Protein AF-A0A932LBQ8-F1 (afdb_monomer)

Secondary structure (DSSP, 8-state):
-----HHHHHHHHHTTS-S----SSHHHHHHHHHHHHTTT-EEE--S-SS--EEESS---GGGTTSS----HHHHHHHHHHHHHHHHHHHHHTTS-----PPPTT-----------PPPPPP-------

Foldseek 3Di:
DDDDDLVVVLVCVLVVVDPDDDDPDDCSPVVSVCVPDQLLDKDWDPDDPATDIDFPDDPPPVCPPVPPDDCRSVVNRVVVSVVVVVVVVVVCVVDDDDPDDDDPDDDDDDDDDDDDDDDDDDDPDDDDD

Mean predicted aligned error: 13.9 Å

Structure (mmCIF, N/CA/C/O backbone):
data_AF-A0A932LBQ8-F1
#
_entry.id   AF-A0A932LBQ8-F1
#
loop_
_atom_site.group_PDB
_atom_site.id
_atom_site.type_symbol
_atom_site.label_atom_id
_atom_site.label_alt_id
_atom_site.label_comp_id
_atom_site.label_asym_id
_atom_site.label_entity_id
_atom_site.label_seq_id
_atom_site.pdbx_PDB_ins_code
_atom_site.Cartn_x
_atom_site.Cartn_y
_atom_site.Cartn_z
_atom_site.occupancy
_atom_site.B_iso_or_equiv
_atom_site.auth_seq_id
_atom_site.auth_comp_id
_atom_site.auth_asym_id
_atom_site.auth_atom_id
_atom_site.pdbx_PDB_model_num
ATOM 1 N N . VAL A 1 1 ? 11.867 -3.658 -15.735 1.00 66.44 1 VAL A N 1
ATOM 2 C CA . VAL A 1 1 ? 11.884 -3.239 -17.159 1.00 66.44 1 VAL A CA 1
ATOM 3 C C . VAL A 1 1 ? 11.522 -1.760 -17.220 1.00 66.44 1 VAL A C 1
ATOM 5 O O . VAL A 1 1 ? 10.526 -1.395 -16.613 1.00 66.44 1 VAL A O 1
ATOM 8 N N . GLY A 1 2 ? 12.336 -0.912 -17.856 1.00 83.56 2 GLY A N 1
ATOM 9 C CA . GLY A 1 2 ? 12.131 0.546 -17.937 1.00 83.56 2 GLY A CA 1
ATOM 10 C C . GLY A 1 2 ? 13.442 1.326 -18.127 1.00 83.56 2 GLY A C 1
ATOM 11 O O . GLY A 1 2 ? 14.498 0.690 -18.074 1.00 83.56 2 GLY A O 1
ATOM 12 N N . PRO A 1 3 ? 13.398 2.658 -18.361 1.00 87.88 3 PRO A N 1
ATOM 13 C CA . PRO A 1 3 ? 12.285 3.581 -18.081 1.00 87.88 3 PRO A CA 1
ATOM 14 C C . PRO A 1 3 ? 11.133 3.519 -19.097 1.00 87.88 3 PRO A C 1
ATOM 16 O O . PRO A 1 3 ? 11.353 3.376 -20.295 1.00 87.88 3 PRO A O 1
ATOM 19 N N . LEU A 1 4 ? 9.898 3.625 -18.601 1.00 93.38 4 LEU A N 1
ATOM 20 C CA . LEU A 1 4 ? 8.660 3.644 -19.389 1.00 93.38 4 LEU A CA 1
ATOM 21 C C . LEU A 1 4 ? 7.845 4.895 -19.026 1.00 93.38 4 LEU A C 1
ATOM 23 O O . LEU A 1 4 ? 7.904 5.330 -17.873 1.00 93.38 4 LEU A O 1
ATOM 27 N N . PRO A 1 5 ? 7.088 5.477 -19.970 1.00 92.00 5 PRO A N 1
ATOM 28 C CA . PRO A 1 5 ? 6.261 6.641 -19.685 1.00 92.00 5 PRO A CA 1
ATOM 29 C C . PRO A 1 5 ? 5.067 6.238 -18.801 1.00 92.00 5 PRO A C 1
ATOM 31 O O . PRO A 1 5 ? 4.391 5.237 -19.048 1.00 92.00 5 PRO A O 1
ATOM 34 N N . ALA A 1 6 ? 4.863 6.985 -17.711 1.00 88.50 6 ALA A N 1
ATOM 35 C CA . ALA A 1 6 ? 3.969 6.601 -16.615 1.00 88.50 6 ALA A CA 1
ATOM 36 C C . ALA A 1 6 ? 2.489 6.503 -17.031 1.00 88.50 6 ALA A C 1
ATOM 38 O O . ALA A 1 6 ? 1.767 5.639 -16.543 1.00 88.50 6 ALA A O 1
ATOM 39 N N . ASP A 1 7 ? 2.051 7.350 -17.960 1.00 87.62 7 ASP A N 1
ATOM 40 C CA . ASP A 1 7 ? 0.689 7.412 -18.501 1.00 87.62 7 ASP A CA 1
ATOM 41 C C . ASP A 1 7 ? 0.227 6.083 -19.127 1.00 87.62 7 ASP A C 1
ATOM 43 O O . ASP A 1 7 ? -0.870 5.597 -18.847 1.00 87.62 7 ASP A O 1
ATOM 47 N N . THR A 1 8 ? 1.088 5.451 -19.925 1.00 89.94 8 THR A N 1
ATOM 48 C CA . THR A 1 8 ? 0.798 4.154 -20.560 1.00 89.94 8 THR A CA 1
ATOM 49 C C . THR A 1 8 ? 1.117 2.980 -19.638 1.00 89.94 8 THR A C 1
ATOM 51 O O . THR A 1 8 ? 0.458 1.939 -19.706 1.00 89.94 8 THR A O 1
ATOM 54 N N . LEU A 1 9 ? 2.099 3.144 -18.746 1.00 93.00 9 LEU A N 1
ATOM 55 C CA . LEU A 1 9 ? 2.578 2.094 -17.851 1.00 93.00 9 LEU A CA 1
ATOM 56 C C . LEU A 1 9 ? 1.474 1.549 -16.941 1.00 93.00 9 LEU A C 1
ATOM 58 O O . LEU A 1 9 ? 1.333 0.333 -16.833 1.00 93.00 9 LEU A O 1
ATOM 62 N N . PHE A 1 10 ? 0.665 2.413 -16.322 1.00 91.00 10 PHE A N 1
ATOM 63 C CA . PHE A 1 10 ? -0.383 1.958 -15.398 1.00 91.00 10 PHE A CA 1
ATOM 64 C C . PHE A 1 10 ? -1.537 1.236 -16.102 1.00 91.00 10 PHE A C 1
ATOM 66 O O . PHE A 1 10 ? -2.091 0.293 -15.541 1.00 91.00 10 PHE A O 1
ATOM 73 N N . CYS A 1 11 ? -1.857 1.601 -17.347 1.00 90.50 11 CYS A N 1
ATOM 74 C CA . CYS A 1 11 ? -2.855 0.879 -18.143 1.00 90.50 11 CYS A CA 1
ATOM 75 C C . CYS A 1 11 ? -2.392 -0.552 -18.452 1.00 90.50 11 CYS A C 1
ATOM 77 O O . CYS A 1 11 ? -3.157 -1.503 -18.306 1.00 90.50 11 CYS A O 1
ATOM 79 N N . ARG A 1 12 ? -1.116 -0.703 -18.817 1.00 92.00 12 ARG A N 1
ATOM 80 C CA . ARG A 1 12 ? -0.477 -1.998 -19.087 1.00 92.00 12 ARG A CA 1
ATOM 81 C C . ARG A 1 12 ? -0.312 -2.839 -17.819 1.00 92.00 12 ARG A C 1
ATOM 83 O O . ARG A 1 12 ? -0.585 -4.034 -17.825 1.00 92.00 12 ARG A O 1
ATOM 90 N N . ALA A 1 13 ? 0.057 -2.208 -16.703 1.00 91.31 13 ALA A N 1
ATOM 91 C CA . ALA A 1 13 ? 0.120 -2.863 -15.398 1.00 91.31 13 ALA A CA 1
ATOM 92 C C . ALA A 1 13 ? -1.256 -3.384 -14.962 1.00 91.31 13 ALA A C 1
ATOM 94 O O . ALA A 1 13 ? -1.370 -4.526 -14.529 1.00 91.31 13 ALA A O 1
ATOM 95 N N . ARG A 1 14 ? -2.322 -2.600 -15.168 1.00 89.00 14 ARG A N 1
ATOM 96 C CA . ARG A 1 14 ? -3.702 -3.045 -14.927 1.00 89.00 14 ARG A CA 1
ATOM 97 C C . ARG A 1 14 ? -4.110 -4.223 -15.818 1.00 89.00 14 ARG A C 1
ATOM 99 O O . ARG A 1 14 ? -4.899 -5.055 -15.383 1.00 89.00 14 ARG A O 1
ATOM 106 N N . ALA A 1 15 ? -3.580 -4.303 -17.037 1.00 91.38 15 ALA A N 1
ATOM 107 C CA . ALA A 1 15 ? -3.794 -5.431 -17.945 1.00 91.38 15 ALA A CA 1
ATOM 108 C C . ALA A 1 15 ? -3.009 -6.702 -17.552 1.00 91.38 15 ALA A C 1
ATOM 110 O O . ALA A 1 15 ? -3.152 -7.726 -18.215 1.00 91.38 15 ALA A O 1
ATOM 111 N N . GLY A 1 16 ? -2.207 -6.659 -16.480 1.00 91.19 16 GLY A N 1
ATOM 112 C CA . GLY A 1 16 ? -1.448 -7.807 -15.982 1.00 91.19 16 GLY A CA 1
ATOM 113 C C . GLY A 1 16 ? -0.103 -8.021 -16.674 1.00 91.19 16 GLY A C 1
ATOM 114 O O . GLY A 1 16 ? 0.483 -9.088 -16.538 1.00 91.19 16 GLY A O 1
ATOM 115 N N . GLU A 1 17 ? 0.412 -7.029 -17.409 1.00 94.56 17 GLU A N 1
ATOM 116 C CA . GLU A 1 17 ? 1.720 -7.143 -18.075 1.00 94.56 17 GLU A CA 1
ATOM 117 C C . GLU A 1 17 ? 2.913 -7.111 -17.101 1.00 94.56 17 GLU A C 1
ATOM 119 O O . GLU A 1 17 ? 4.031 -7.450 -17.490 1.00 94.56 17 GLU A O 1
ATOM 124 N N . PHE A 1 18 ? 2.702 -6.674 -15.854 1.00 93.44 18 PHE A N 1
ATOM 125 C CA . PHE A 1 18 ? 3.753 -6.496 -14.854 1.00 93.44 18 PHE A CA 1
ATOM 126 C C . PHE A 1 18 ? 3.289 -6.957 -13.469 1.00 93.44 18 PHE A C 1
ATOM 128 O O . PHE A 1 18 ? 2.170 -6.650 -13.066 1.00 93.44 18 PHE A O 1
ATOM 135 N N . ASP A 1 19 ? 4.189 -7.579 -12.702 1.00 92.19 19 ASP A N 1
ATOM 136 C CA . ASP A 1 19 ? 3.943 -7.935 -11.294 1.00 92.19 19 ASP A CA 1
ATOM 137 C C . ASP A 1 19 ? 4.013 -6.721 -10.348 1.00 92.19 19 ASP A C 1
ATOM 139 O O . ASP A 1 19 ? 3.491 -6.746 -9.235 1.00 92.19 19 ASP A O 1
ATOM 143 N N . GLY A 1 20 ? 4.675 -5.639 -10.774 1.00 91.62 20 GLY A N 1
ATOM 144 C CA . GLY A 1 20 ? 4.833 -4.422 -9.986 1.00 91.62 20 GLY A CA 1
ATOM 145 C C . GLY A 1 20 ? 5.416 -3.260 -10.787 1.00 91.62 20 GLY A C 1
ATOM 146 O O . GLY A 1 20 ? 6.102 -3.449 -11.794 1.00 91.62 20 GLY A O 1
ATOM 147 N N . VAL A 1 21 ? 5.144 -2.040 -10.322 1.00 93.00 21 VAL A N 1
ATOM 148 C CA . VAL A 1 21 ? 5.600 -0.787 -10.940 1.00 93.00 21 VAL A CA 1
ATOM 149 C C . VAL A 1 21 ? 6.367 0.041 -9.915 1.00 93.00 21 VAL A C 1
ATOM 151 O O . VAL A 1 21 ? 5.906 0.230 -8.792 1.00 93.00 21 VAL A O 1
ATOM 154 N N . VAL A 1 22 ? 7.520 0.576 -10.320 1.00 93.94 22 VAL A N 1
ATOM 155 C CA . VAL A 1 22 ? 8.303 1.526 -9.521 1.00 93.94 22 VAL A CA 1
ATOM 156 C C . VAL A 1 22 ? 8.128 2.917 -10.119 1.00 93.94 22 VAL A C 1
ATOM 158 O O . VAL A 1 22 ? 8.578 3.178 -11.233 1.00 93.94 22 VAL A O 1
ATOM 161 N N . ALA A 1 23 ? 7.456 3.800 -9.383 1.00 93.75 23 ALA A N 1
ATOM 162 C CA . ALA A 1 23 ? 7.339 5.211 -9.732 1.00 93.75 23 ALA A CA 1
ATOM 163 C C . ALA A 1 23 ? 8.518 6.002 -9.147 1.00 93.75 23 ALA A C 1
ATOM 165 O O . ALA A 1 23 ? 8.959 5.726 -8.032 1.00 93.75 23 ALA A O 1
ATOM 166 N N . MET A 1 24 ? 9.006 7.006 -9.882 1.00 95.44 24 MET A N 1
ATOM 167 C CA . MET A 1 24 ? 10.111 7.854 -9.412 1.00 95.44 24 MET A CA 1
ATOM 168 C C . MET A 1 24 ? 9.656 8.864 -8.357 1.00 95.44 24 MET A C 1
ATOM 170 O O . MET A 1 24 ? 10.441 9.261 -7.500 1.00 95.44 24 MET A O 1
ATOM 174 N N . TYR A 1 25 ? 8.386 9.268 -8.414 1.00 94.88 25 TYR A N 1
ATOM 175 C CA . TYR A 1 25 ? 7.794 10.229 -7.493 1.00 94.88 25 TYR A CA 1
ATOM 176 C C . TYR A 1 25 ? 6.473 9.711 -6.928 1.00 94.88 25 TYR A C 1
ATOM 178 O O . TYR A 1 25 ? 5.754 8.952 -7.578 1.00 94.88 25 TYR A O 1
ATOM 186 N N . HIS A 1 26 ? 6.140 10.175 -5.724 1.00 93.12 26 HIS A N 1
ATOM 187 C CA . HIS A 1 26 ? 4.938 9.783 -4.990 1.00 93.12 26 HIS A CA 1
ATOM 188 C C . HIS A 1 26 ? 3.661 9.958 -5.824 1.00 93.12 26 HIS A C 1
ATOM 190 O O . HIS A 1 26 ? 2.914 9.000 -6.016 1.00 93.12 26 HIS A O 1
ATOM 196 N N . ASP A 1 27 ? 3.443 11.147 -6.386 1.00 91.25 27 ASP A N 1
ATOM 197 C CA . ASP A 1 27 ? 2.190 11.464 -7.080 1.00 91.25 27 ASP A CA 1
ATOM 198 C C . ASP A 1 27 ? 2.031 10.709 -8.403 1.00 91.25 27 ASP A C 1
ATOM 200 O O . 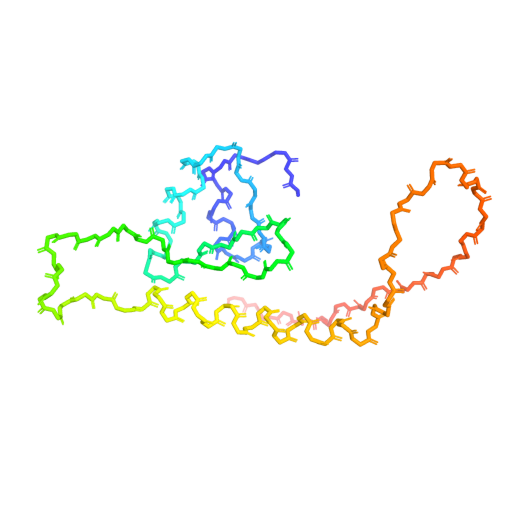ASP A 1 27 ? 0.907 10.411 -8.801 1.00 91.25 27 ASP A O 1
ATOM 204 N N . GLN A 1 28 ? 3.136 10.307 -9.042 1.00 92.56 28 GLN A N 1
ATOM 205 C CA . GLN A 1 28 ? 3.084 9.490 -10.257 1.00 92.56 28 GLN A CA 1
ATOM 206 C C . GLN A 1 28 ? 2.434 8.129 -9.991 1.00 92.56 28 GLN A C 1
ATOM 208 O O . GLN A 1 28 ? 1.640 7.664 -10.801 1.00 92.56 28 GLN A O 1
ATOM 213 N N . GLY A 1 29 ? 2.761 7.501 -8.857 1.00 91.00 29 GLY A N 1
ATOM 214 C CA . GLY A 1 29 ? 2.196 6.210 -8.465 1.00 91.00 29 GLY A CA 1
ATOM 215 C C . GLY A 1 29 ? 0.864 6.335 -7.733 1.00 91.00 29 GLY A C 1
ATOM 216 O O . GLY A 1 29 ? -0.094 5.634 -8.058 1.00 91.00 29 GLY A O 1
ATOM 217 N N . HIS A 1 30 ? 0.780 7.239 -6.754 1.00 89.81 30 HIS A N 1
ATOM 218 C CA . HIS A 1 30 ? -0.388 7.337 -5.879 1.00 89.81 30 HIS A CA 1
ATOM 219 C C . HIS A 1 30 ? -1.647 7.807 -6.606 1.00 89.81 30 HIS A C 1
ATOM 221 O O . HIS A 1 30 ? -2.727 7.313 -6.289 1.00 89.81 30 HIS A O 1
ATOM 227 N N . ILE A 1 31 ? -1.542 8.717 -7.581 1.00 91.25 31 ILE A N 1
ATOM 228 C CA . ILE A 1 31 ? -2.715 9.143 -8.359 1.00 91.25 31 ILE A CA 1
ATOM 229 C C . ILE A 1 31 ? -3.264 7.959 -9.160 1.00 91.25 31 ILE A C 1
ATOM 231 O O . ILE A 1 31 ? -4.456 7.666 -9.083 1.00 91.25 31 ILE A O 1
ATOM 235 N N . ALA A 1 32 ? -2.396 7.234 -9.868 1.00 88.94 32 ALA A N 1
ATOM 236 C CA . ALA A 1 32 ? -2.803 6.082 -10.663 1.00 88.94 32 ALA A CA 1
ATOM 237 C C . ALA A 1 32 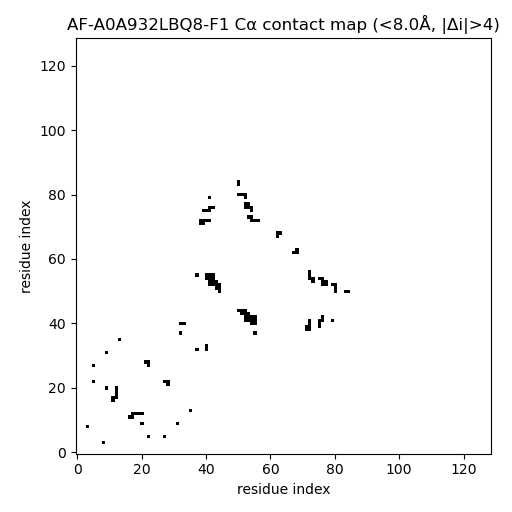? -3.428 4.974 -9.802 1.00 88.94 32 ALA A C 1
ATOM 239 O O . ALA A 1 32 ? -4.492 4.462 -10.141 1.00 88.94 32 ALA A O 1
ATOM 240 N N . LEU A 1 33 ? -2.817 4.645 -8.658 1.00 88.62 33 LEU A N 1
ATOM 241 C CA . LEU A 1 33 ? -3.338 3.638 -7.729 1.00 88.62 33 LEU A CA 1
ATOM 242 C C . LEU A 1 33 ? -4.744 3.996 -7.227 1.00 88.62 33 LEU A C 1
ATOM 244 O O . LEU A 1 33 ? -5.642 3.157 -7.246 1.00 88.62 33 LEU A O 1
ATOM 248 N N . LYS A 1 34 ? -4.947 5.260 -6.838 1.00 86.44 34 LYS A N 1
ATOM 249 C CA . LYS A 1 34 ? -6.239 5.757 -6.349 1.00 86.44 34 LYS A CA 1
ATOM 250 C C . LYS A 1 34 ? -7.335 5.721 -7.414 1.00 86.44 34 LYS A C 1
ATOM 252 O O . LYS A 1 34 ? -8.490 5.513 -7.068 1.00 86.44 34 LYS A O 1
ATOM 257 N N . LEU A 1 35 ? -6.989 5.911 -8.687 1.00 87.50 35 LEU A N 1
ATOM 258 C CA . LEU A 1 35 ? -7.945 5.812 -9.795 1.00 87.50 35 LEU A CA 1
ATOM 259 C C . LEU A 1 35 ? -8.292 4.363 -10.155 1.00 87.50 35 LEU A C 1
ATOM 261 O O . LEU A 1 35 ? -9.377 4.111 -10.674 1.00 87.50 35 LEU A O 1
ATOM 265 N N . MET A 1 36 ? -7.378 3.421 -9.915 1.00 83.25 36 MET A N 1
ATOM 266 C CA . MET A 1 36 ? -7.590 2.014 -10.252 1.00 83.25 36 MET A CA 1
ATOM 267 C C . MET A 1 36 ? -8.434 1.281 -9.212 1.00 83.25 36 MET A C 1
ATOM 269 O O . MET A 1 36 ? -9.368 0.584 -9.601 1.00 83.25 36 MET A O 1
ATOM 273 N N . ASP A 1 37 ? -8.114 1.415 -7.921 1.00 76.62 37 ASP A N 1
ATOM 274 C CA .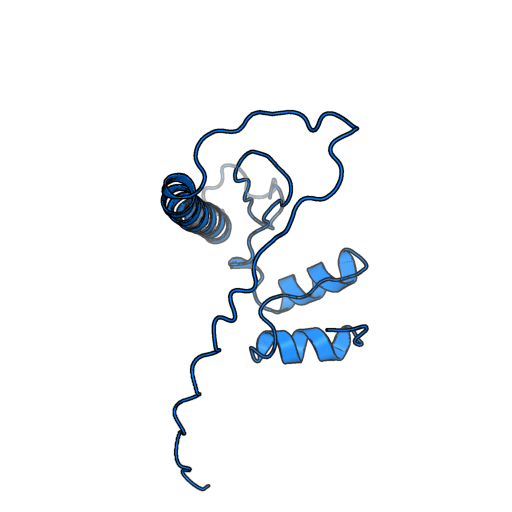 ASP A 1 37 ? -8.859 0.735 -6.855 1.00 76.62 37 ASP A CA 1
ATOM 275 C C . ASP A 1 37 ? -8.609 1.385 -5.482 1.00 76.62 37 ASP A C 1
ATOM 277 O O . ASP A 1 37 ? -7.786 0.936 -4.680 1.00 76.62 37 ASP A O 1
ATOM 281 N N . PHE A 1 38 ? -9.305 2.493 -5.216 1.00 70.56 38 PHE A N 1
ATOM 282 C CA . PHE A 1 38 ? -9.106 3.292 -4.003 1.00 70.56 38 PHE A CA 1
ATOM 283 C C . PHE A 1 38 ? -9.382 2.514 -2.708 1.00 70.56 38 PHE A C 1
ATOM 285 O O . PHE A 1 38 ? -8.638 2.643 -1.739 1.00 70.56 38 PHE A O 1
ATOM 292 N N . HIS A 1 39 ? -10.443 1.705 -2.686 1.00 75.69 39 HIS A N 1
ATOM 293 C CA . HIS A 1 39 ? -10.957 1.101 -1.452 1.00 75.69 39 HIS A CA 1
ATOM 294 C C . HIS A 1 39 ? -10.197 -0.162 -1.031 1.00 75.69 39 HIS A C 1
ATOM 296 O O . HIS A 1 39 ? -10.225 -0.535 0.142 1.00 75.69 39 HIS A O 1
ATOM 302 N N . ARG A 1 40 ? -9.494 -0.814 -1.968 1.00 84.19 40 ARG A N 1
ATOM 303 C CA . ARG A 1 40 ? -8.741 -2.054 -1.713 1.00 84.19 40 ARG A CA 1
ATOM 304 C C . ARG A 1 40 ? -7.227 -1.874 -1.698 1.00 84.19 40 ARG A C 1
ATOM 306 O O . ARG A 1 40 ? -6.509 -2.814 -1.367 1.00 84.19 40 ARG A O 1
ATOM 313 N N . ALA A 1 41 ? -6.723 -0.692 -2.043 1.00 90.31 41 ALA A N 1
ATOM 314 C CA . ALA A 1 41 ? -5.292 -0.425 -2.024 1.00 90.31 41 ALA A CA 1
ATOM 315 C C . ALA A 1 41 ? -4.722 -0.497 -0.593 1.00 90.31 41 ALA A C 1
ATOM 317 O O . ALA A 1 41 ? -5.223 0.156 0.326 1.00 90.31 41 ALA A O 1
ATOM 318 N N . VAL A 1 42 ? -3.628 -1.249 -0.428 1.00 94.06 42 VAL A N 1
ATOM 319 C CA . VAL A 1 42 ? -2.913 -1.444 0.843 1.00 94.06 42 VAL A CA 1
ATOM 320 C C . VAL A 1 42 ? -1.497 -0.894 0.731 1.00 94.06 42 VAL A C 1
ATOM 322 O O . VAL A 1 42 ? -0.764 -1.220 -0.202 1.00 94.06 42 VAL A O 1
ATOM 325 N N . ASN A 1 43 ? -1.077 -0.114 1.725 1.00 94.75 43 ASN A N 1
ATOM 326 C CA . ASN A 1 43 ? 0.305 0.335 1.840 1.00 94.75 43 ASN A CA 1
ATOM 327 C C . ASN A 1 43 ? 1.145 -0.734 2.537 1.00 94.75 43 ASN A C 1
ATOM 329 O O . ASN A 1 43 ? 0.836 -1.138 3.656 1.00 94.75 43 ASN A O 1
ATOM 333 N N . ILE A 1 44 ? 2.238 -1.151 1.901 1.00 96.25 44 ILE A N 1
ATOM 334 C CA . ILE A 1 44 ? 3.200 -2.117 2.443 1.00 96.25 44 ILE A CA 1
ATOM 335 C C . ILE A 1 44 ? 4.547 -1.414 2.577 1.00 96.25 44 ILE A C 1
ATOM 337 O O . ILE A 1 44 ? 5.012 -0.768 1.642 1.00 96.25 44 ILE A O 1
ATOM 341 N N . THR A 1 45 ? 5.186 -1.521 3.743 1.00 96.50 45 THR A N 1
ATOM 342 C CA . THR A 1 45 ? 6.530 -0.955 3.945 1.00 96.50 45 THR A CA 1
ATOM 343 C C . THR A 1 45 ? 7.591 -2.027 3.786 1.00 96.50 45 THR A C 1
ATOM 345 O O . THR A 1 45 ? 7.663 -2.963 4.579 1.00 96.50 45 THR A O 1
ATOM 348 N N . LEU A 1 46 ? 8.421 -1.873 2.758 1.00 94.12 46 LEU A N 1
ATOM 349 C CA . LEU A 1 46 ? 9.544 -2.760 2.475 1.00 94.12 46 LEU A CA 1
ATOM 350 C C . LEU A 1 46 ? 10.799 -2.297 3.231 1.00 94.12 46 LEU A C 1
ATOM 352 O O . LEU A 1 46 ? 10.979 -1.105 3.473 1.00 94.12 46 LEU A O 1
ATOM 356 N N . GLY A 1 47 ? 11.669 -3.242 3.598 1.00 93.50 47 GLY A N 1
ATOM 357 C CA . GLY A 1 47 ? 12.956 -2.966 4.255 1.00 93.50 47 GLY A CA 1
ATOM 358 C C . GLY A 1 47 ? 12.938 -2.957 5.789 1.00 93.50 47 GLY A C 1
ATOM 359 O O . GLY A 1 47 ? 13.990 -2.799 6.402 1.00 93.50 47 GLY A O 1
ATOM 360 N N . LEU A 1 48 ? 11.781 -3.160 6.427 1.00 95.31 48 LEU A N 1
ATOM 361 C CA . LEU A 1 48 ? 11.682 -3.308 7.883 1.00 95.31 48 LEU A CA 1
ATOM 362 C C . LEU A 1 48 ? 11.885 -4.772 8.325 1.00 95.31 48 LEU A C 1
ATOM 364 O O . LEU A 1 48 ? 11.530 -5.689 7.583 1.00 95.31 48 LEU A O 1
ATOM 368 N N . PRO A 1 49 ? 12.381 -5.026 9.557 1.00 93.31 49 PRO A N 1
ATOM 369 C CA . PRO A 1 49 ? 12.517 -6.388 10.093 1.00 93.31 49 PRO A CA 1
ATOM 370 C C . PRO A 1 49 ? 11.167 -7.034 10.459 1.00 93.31 49 PRO A C 1
ATOM 372 O O . PRO A 1 49 ? 11.085 -8.250 10.673 1.00 93.31 49 PRO A O 1
ATOM 375 N N . ILE A 1 50 ? 10.103 -6.231 10.509 1.00 94.88 50 ILE A N 1
ATOM 376 C CA . ILE A 1 50 ? 8.725 -6.633 10.800 1.00 94.88 50 ILE A CA 1
ATOM 377 C C . ILE A 1 50 ? 7.836 -6.441 9.568 1.00 94.88 50 ILE A C 1
ATOM 379 O O . ILE A 1 50 ? 8.104 -5.586 8.726 1.00 94.88 50 ILE A O 1
ATOM 383 N N . ILE A 1 51 ? 6.749 -7.209 9.486 1.00 96.69 51 ILE A N 1
ATOM 384 C CA . ILE A 1 51 ? 5.710 -6.996 8.473 1.00 96.69 51 ILE A CA 1
ATOM 385 C C . ILE A 1 51 ? 4.880 -5.789 8.903 1.00 96.69 51 ILE A C 1
ATOM 387 O O . ILE A 1 51 ? 4.337 -5.769 10.006 1.00 96.69 51 ILE A O 1
ATOM 391 N N . ARG A 1 52 ? 4.784 -4.783 8.030 1.00 97.50 52 ARG A N 1
ATOM 392 C CA . ARG A 1 52 ? 4.011 -3.565 8.280 1.00 97.50 52 ARG A CA 1
ATOM 393 C C . ARG A 1 52 ? 3.147 -3.235 7.071 1.00 97.50 52 ARG A C 1
ATOM 395 O O . ARG A 1 52 ? 3.667 -2.844 6.023 1.00 97.50 52 ARG A O 1
ATOM 402 N N . THR A 1 53 ? 1.837 -3.364 7.252 1.00 97.50 53 THR A N 1
ATOM 403 C CA . THR A 1 53 ? 0.812 -2.903 6.313 1.00 97.50 53 THR A CA 1
ATOM 404 C C . THR A 1 53 ? 0.005 -1.758 6.931 1.00 97.50 53 THR A C 1
ATOM 406 O O . THR A 1 53 ? -0.004 -1.580 8.152 1.00 97.50 53 THR A O 1
ATOM 409 N N . SER A 1 54 ? -0.646 -0.942 6.105 1.00 95.88 54 SER A N 1
ATOM 410 C CA . SER A 1 54 ? -1.587 0.082 6.564 1.00 95.88 54 SER A CA 1
ATOM 411 C C . SER A 1 54 ? -2.654 0.376 5.504 1.00 95.88 54 SER A C 1
ATOM 413 O O . SER A 1 54 ? -2.385 0.196 4.312 1.00 95.88 54 SER A O 1
ATOM 415 N N . PRO A 1 55 ? -3.839 0.875 5.900 1.00 93.25 55 PRO A N 1
ATOM 416 C CA . PRO A 1 55 ? -4.797 1.424 4.946 1.00 93.25 55 PRO A CA 1
ATOM 417 C C . PRO A 1 55 ? -4.229 2.667 4.238 1.00 93.25 55 PRO A C 1
ATOM 419 O O . PRO A 1 55 ? -3.243 3.267 4.682 1.00 93.25 55 PRO A O 1
ATOM 422 N N . THR A 1 56 ? -4.853 3.044 3.123 1.00 90.19 56 THR A N 1
ATOM 423 C CA . THR A 1 56 ? -4.452 4.176 2.264 1.00 90.19 56 THR A CA 1
ATOM 424 C C . THR A 1 56 ? -5.245 5.462 2.518 1.00 90.19 56 THR A C 1
ATOM 426 O O . THR A 1 56 ? -4.892 6.516 1.982 1.00 90.19 56 THR A O 1
ATOM 429 N N . TYR A 1 57 ? -6.296 5.403 3.340 1.00 89.56 57 TYR A N 1
ATOM 430 C CA . TYR A 1 57 ? -7.122 6.552 3.706 1.00 89.56 57 TYR A CA 1
ATOM 431 C C . TYR A 1 57 ? -6.564 7.339 4.903 1.00 89.56 57 TYR A C 1
ATOM 433 O O . TYR A 1 57 ? -5.717 6.864 5.660 1.00 89.56 57 TYR A O 1
ATOM 441 N N . GLY A 1 58 ? -7.044 8.577 5.049 1.00 90.75 58 GLY A N 1
ATOM 442 C CA . GLY A 1 58 ? -6.696 9.471 6.155 1.00 90.75 58 GLY A CA 1
ATOM 443 C C . GLY A 1 58 ? -7.499 9.202 7.431 1.00 90.75 58 GLY A C 1
ATOM 444 O O . GLY A 1 58 ? -8.236 8.231 7.538 1.00 90.75 58 GLY A O 1
ATOM 445 N N . THR A 1 59 ? -7.381 10.089 8.413 1.00 93.31 59 THR A N 1
ATOM 446 C CA . THR A 1 59 ? -8.001 9.915 9.739 1.00 93.31 59 THR A CA 1
ATOM 447 C C . THR A 1 59 ? -9.522 10.074 9.763 1.00 93.31 59 THR A C 1
ATOM 449 O O . THR A 1 59 ? -10.140 9.601 10.711 1.00 93.31 59 THR A O 1
ATOM 452 N N . ALA A 1 60 ? -10.109 10.730 8.754 1.00 93.50 60 ALA A N 1
ATOM 453 C CA . ALA A 1 60 ? -11.553 10.949 8.615 1.00 93.50 60 ALA A CA 1
ATOM 454 C C . ALA A 1 60 ? -12.212 11.488 9.910 1.00 93.50 60 ALA A C 1
ATOM 456 O O . ALA A 1 60 ? -13.151 10.908 10.455 1.00 93.50 60 ALA A O 1
ATOM 457 N N . PHE A 1 61 ? -11.666 12.588 10.452 1.00 95.94 61 PHE A N 1
ATOM 458 C CA . PHE A 1 61 ? -12.106 13.167 11.733 1.00 95.94 61 PHE A CA 1
ATOM 459 C C . PHE A 1 61 ? -13.569 13.625 11.734 1.00 95.94 61 PHE A C 1
ATOM 461 O O . PHE A 1 61 ? -14.216 13.610 12.777 1.00 95.94 61 PHE A O 1
ATOM 468 N N . ASP A 1 62 ? -14.082 14.007 10.571 1.00 96.50 62 ASP A N 1
ATOM 469 C CA . ASP A 1 62 ? -15.458 14.428 10.332 1.00 96.50 62 ASP A CA 1
ATOM 470 C C . ASP A 1 62 ? -16.490 13.322 10.592 1.00 96.50 62 ASP A C 1
ATOM 472 O O . ASP A 1 62 ? -17.627 13.645 10.926 1.00 96.50 62 ASP A O 1
ATOM 476 N N . ILE A 1 63 ? -16.095 12.044 10.510 1.00 95.56 63 ILE A N 1
ATOM 477 C CA . ILE A 1 63 ? -16.965 10.874 10.746 1.00 95.56 63 ILE A CA 1
ATOM 478 C C . ILE A 1 63 ? -16.582 10.060 11.989 1.00 95.56 63 ILE A C 1
ATOM 480 O O . ILE A 1 63 ? -17.120 8.976 12.246 1.00 95.56 63 ILE A O 1
ATOM 484 N N . ALA A 1 64 ? -15.631 10.552 12.776 1.00 95.31 64 ALA A N 1
ATOM 485 C CA . ALA A 1 64 ? -15.145 9.835 13.939 1.00 95.31 64 ALA A CA 1
ATOM 486 C C . ALA A 1 64 ? -16.268 9.691 14.995 1.00 95.31 64 ALA A C 1
ATOM 488 O O . ALA A 1 64 ? -17.050 10.613 15.216 1.00 95.31 64 ALA A O 1
ATOM 489 N N . TRP A 1 65 ? -16.367 8.518 15.637 1.00 95.38 65 TRP A N 1
ATOM 490 C CA . TRP A 1 65 ? -17.431 8.153 16.600 1.00 95.38 65 TRP A CA 1
ATOM 491 C C . TRP A 1 65 ? -18.871 8.111 16.054 1.00 95.38 65 TRP A C 1
ATOM 493 O O . TRP A 1 65 ? -19.805 7.918 16.826 1.00 95.38 65 TRP A O 1
ATOM 503 N N . GLN A 1 66 ? -19.074 8.205 14.738 1.00 96.81 66 GLN A N 1
ATOM 504 C CA . GLN A 1 66 ? -20.418 8.152 14.142 1.00 96.81 66 GLN A CA 1
ATOM 505 C C . GLN A 1 66 ? -20.854 6.741 13.724 1.00 96.81 66 GLN A C 1
ATOM 507 O O . GLN A 1 66 ? -22.015 6.529 13.392 1.00 96.81 66 GLN A O 1
ATOM 512 N N . GLY A 1 67 ? -19.937 5.766 13.717 1.00 95.06 67 GLY A N 1
ATOM 513 C CA . GLY A 1 67 ? -20.237 4.385 13.317 1.00 95.06 67 GLY A CA 1
ATOM 514 C C . GLY A 1 67 ? -20.473 4.188 11.812 1.00 95.06 67 GLY A C 1
ATOM 515 O O . GLY A 1 67 ? -20.945 3.130 11.414 1.00 95.06 67 GLY A O 1
ATOM 516 N N . VAL A 1 68 ? -20.136 5.182 10.982 1.00 95.81 68 VAL A N 1
ATOM 517 C CA . VAL A 1 68 ? -20.348 5.170 9.517 1.00 95.81 68 VAL A CA 1
ATOM 518 C C . VAL A 1 68 ? -19.060 4.974 8.706 1.00 95.81 68 VAL A C 1
ATOM 520 O O . VAL A 1 68 ? -19.080 5.072 7.483 1.00 95.81 68 VAL A O 1
ATOM 523 N N . ALA A 1 69 ? -17.927 4.722 9.368 1.00 92.81 69 ALA A N 1
ATOM 524 C CA . ALA A 1 69 ? -16.644 4.543 8.697 1.00 92.81 69 ALA A CA 1
ATOM 525 C C . ALA A 1 69 ? -16.615 3.258 7.857 1.00 92.81 69 ALA A C 1
ATOM 527 O O . ALA A 1 69 ? -16.996 2.180 8.319 1.00 92.81 69 ALA A O 1
ATOM 528 N N . GLU A 1 70 ? -16.109 3.363 6.630 1.00 91.25 70 GLU A N 1
ATOM 529 C CA . GLU A 1 70 ? -15.872 2.202 5.780 1.00 91.25 70 GLU A CA 1
ATOM 530 C C . GLU A 1 70 ? -14.668 1.397 6.301 1.00 91.25 70 GLU A C 1
ATOM 532 O O . GLU A 1 70 ? -13.578 1.931 6.494 1.00 91.25 70 GLU A O 1
ATOM 537 N N . ILE A 1 71 ? -14.853 0.092 6.513 1.00 92.38 71 ILE A N 1
ATOM 538 C CA . ILE A 1 71 ? -13.832 -0.778 7.122 1.00 92.38 71 ILE A CA 1
ATOM 539 C C . ILE A 1 71 ? -12.989 -1.571 6.114 1.00 92.38 71 ILE A C 1
ATOM 541 O O . ILE A 1 71 ? -12.012 -2.206 6.516 1.00 92.38 71 ILE A O 1
ATOM 545 N N . GLN A 1 72 ? -13.346 -1.570 4.823 1.00 92.38 72 GLN A N 1
ATOM 546 C CA . GLN A 1 72 ? -12.756 -2.489 3.837 1.00 92.38 72 GLN A CA 1
ATOM 547 C C . GLN A 1 72 ? -11.241 -2.315 3.714 1.00 92.38 72 GLN A C 1
ATOM 549 O O . GLN A 1 72 ? -10.517 -3.303 3.778 1.00 92.38 72 GLN A O 1
ATOM 554 N N . GLY A 1 73 ? -10.737 -1.078 3.651 1.00 91.88 73 GLY A N 1
ATOM 555 C CA . GLY A 1 73 ? -9.294 -0.846 3.540 1.00 91.88 73 GLY A CA 1
ATOM 556 C C . GLY A 1 73 ? -8.489 -1.360 4.744 1.00 91.88 73 GLY A C 1
ATOM 557 O O . GLY A 1 73 ? -7.379 -1.862 4.567 1.00 91.88 73 GLY A O 1
ATOM 558 N N . MET A 1 74 ? -9.041 -1.312 5.966 1.00 94.62 74 MET A N 1
ATOM 559 C CA . MET A 1 74 ? -8.391 -1.922 7.136 1.00 94.62 74 MET A CA 1
ATOM 560 C C . MET A 1 74 ? -8.432 -3.451 7.073 1.00 94.62 74 MET A C 1
ATOM 562 O O . MET A 1 74 ? -7.439 -4.106 7.394 1.00 94.62 74 MET A O 1
ATOM 566 N N . LEU A 1 75 ? -9.563 -4.027 6.652 1.00 95.44 75 LEU A N 1
ATOM 567 C CA . LEU A 1 75 ? -9.697 -5.476 6.491 1.00 95.44 75 LEU A CA 1
ATOM 568 C C . LEU A 1 75 ? -8.711 -6.015 5.449 1.00 95.44 75 LEU A C 1
ATOM 570 O O . LEU A 1 75 ? -8.022 -6.998 5.720 1.00 95.44 75 LEU A O 1
ATOM 574 N N . GLU A 1 76 ? -8.580 -5.348 4.301 1.00 95.62 76 GLU A N 1
ATOM 575 C CA . GLU A 1 76 ? -7.610 -5.725 3.270 1.00 95.62 76 GLU A CA 1
ATOM 576 C C . GLU A 1 76 ? -6.168 -5.565 3.768 1.00 95.62 76 GLU A C 1
ATOM 578 O O . GLU A 1 76 ? -5.344 -6.457 3.563 1.00 95.62 76 GLU A O 1
ATOM 583 N N . ALA A 1 77 ? -5.855 -4.500 4.516 1.00 96.19 77 ALA A N 1
ATOM 584 C CA . ALA A 1 77 ? -4.528 -4.336 5.109 1.00 96.19 77 ALA A CA 1
ATOM 585 C C . ALA A 1 77 ? -4.171 -5.477 6.080 1.00 96.19 77 ALA A C 1
ATOM 587 O O . ALA A 1 77 ? -3.040 -5.980 6.052 1.00 96.19 77 ALA A O 1
ATOM 588 N N . ALA A 1 78 ? -5.128 -5.919 6.903 1.00 97.06 78 ALA A N 1
ATOM 589 C CA . ALA A 1 78 ? -4.953 -7.054 7.808 1.00 97.06 78 ALA A CA 1
ATOM 590 C C . ALA A 1 78 ? -4.827 -8.388 7.051 1.00 97.06 78 ALA A C 1
ATOM 592 O O . ALA A 1 78 ? -3.983 -9.220 7.391 1.00 97.06 78 ALA A O 1
ATOM 593 N N . ARG A 1 79 ? -5.619 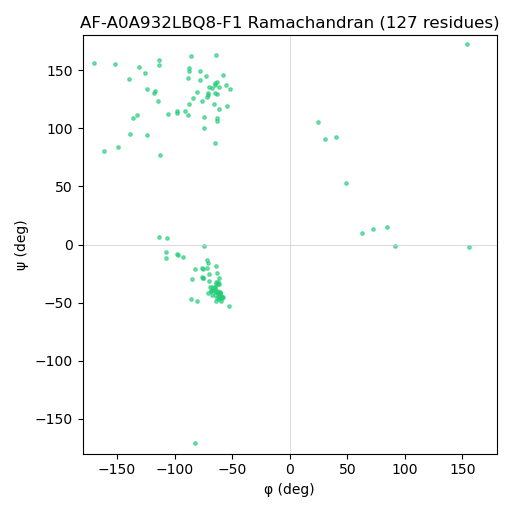-8.579 5.989 1.00 96.94 79 ARG A N 1
ATOM 594 C CA . ARG A 1 79 ? -5.560 -9.764 5.124 1.00 96.94 79 ARG A CA 1
ATOM 595 C C . ARG A 1 79 ? -4.217 -9.882 4.407 1.00 96.94 79 ARG A C 1
ATOM 597 O O . ARG A 1 79 ? -3.619 -10.951 4.393 1.00 96.94 79 ARG A O 1
ATOM 604 N N . VAL A 1 80 ? -3.717 -8.795 3.828 1.00 96.88 80 VAL A N 1
ATOM 605 C CA . VAL A 1 80 ? -2.404 -8.792 3.167 1.00 96.88 80 VAL A CA 1
ATOM 606 C C . VAL A 1 80 ? -1.297 -9.100 4.176 1.00 96.88 80 VAL A C 1
ATOM 608 O O . VAL A 1 80 ? -0.398 -9.884 3.876 1.00 96.88 80 VAL A O 1
ATOM 611 N N . ALA A 1 81 ? -1.378 -8.559 5.397 1.00 97.31 81 ALA A N 1
ATOM 612 C CA . ALA A 1 81 ? -0.417 -8.881 6.450 1.00 97.31 81 ALA A CA 1
ATOM 613 C C . ALA A 1 81 ? -0.410 -10.377 6.804 1.00 97.31 81 ALA A C 1
ATOM 615 O O . ALA A 1 81 ? 0.669 -10.946 6.969 1.00 97.31 81 ALA A O 1
ATOM 616 N N . SER A 1 82 ? -1.580 -11.025 6.887 1.00 97.31 82 SER A N 1
ATOM 617 C CA . SER A 1 82 ? -1.657 -12.460 7.192 1.00 97.31 82 SER A CA 1
ATOM 618 C C . SER A 1 82 ? -1.075 -13.328 6.073 1.00 97.31 82 SER A C 1
ATOM 620 O O . SER A 1 82 ? -0.339 -14.270 6.363 1.00 97.31 82 SER A O 1
ATOM 622 N N . VAL A 1 83 ? -1.311 -12.967 4.806 1.00 96.81 83 VAL A N 1
ATOM 623 C CA . VAL A 1 83 ? -0.710 -13.644 3.642 1.00 96.81 83 VAL A CA 1
ATOM 624 C C . VAL A 1 83 ? 0.817 -13.536 3.670 1.00 96.81 83 VAL A C 1
ATOM 626 O O . VAL A 1 83 ? 1.511 -14.542 3.525 1.00 96.81 83 VAL A O 1
ATOM 629 N N . LEU A 1 84 ? 1.356 -12.336 3.914 1.00 95.62 84 LEU A N 1
ATOM 630 C CA . LEU A 1 84 ? 2.805 -12.123 4.008 1.00 95.62 84 LEU A CA 1
ATOM 631 C C . LEU A 1 84 ? 3.426 -12.866 5.200 1.00 95.62 84 LEU A C 1
ATOM 633 O O . LEU A 1 84 ? 4.547 -13.368 5.102 1.00 95.62 84 LEU A O 1
ATOM 637 N N . ALA A 1 85 ? 2.710 -12.949 6.324 1.00 95.88 85 ALA A N 1
ATOM 638 C CA . ALA A 1 85 ? 3.172 -13.662 7.511 1.00 95.88 85 ALA A CA 1
ATOM 639 C C . ALA A 1 85 ? 3.253 -15.175 7.277 1.00 95.88 85 ALA A C 1
ATOM 641 O O . ALA A 1 85 ? 4.261 -15.783 7.640 1.00 95.88 85 ALA A O 1
ATOM 642 N N . ALA A 1 86 ? 2.243 -15.762 6.628 1.00 94.75 86 ALA A N 1
ATOM 643 C CA . ALA A 1 86 ? 2.247 -17.176 6.256 1.00 94.75 86 ALA A CA 1
ATOM 644 C C . ALA A 1 86 ? 3.427 -17.505 5.324 1.00 94.75 86 ALA A C 1
ATOM 646 O O . ALA A 1 86 ? 4.230 -18.380 5.636 1.00 94.75 86 ALA A O 1
ATOM 647 N N . ALA A 1 87 ? 3.627 -16.713 4.265 1.00 91.56 87 ALA A N 1
ATOM 648 C CA . ALA A 1 87 ? 4.736 -16.909 3.327 1.00 91.56 87 ALA A CA 1
ATOM 649 C C . ALA A 1 87 ? 6.128 -16.789 3.990 1.00 91.56 87 ALA A C 1
ATOM 651 O O . ALA A 1 87 ? 7.079 -17.488 3.620 1.00 91.56 87 ALA A O 1
ATOM 652 N N . ARG A 1 88 ? 6.270 -15.916 5.000 1.00 87.81 88 ARG A N 1
ATOM 653 C CA . ARG A 1 88 ? 7.517 -15.789 5.772 1.00 87.81 88 ARG A CA 1
ATOM 654 C C . ARG A 1 88 ? 7.783 -17.015 6.648 1.00 87.81 88 ARG A C 1
ATOM 656 O O . ARG A 1 88 ? 8.945 -17.386 6.790 1.00 87.81 88 ARG A O 1
ATOM 663 N N . ALA A 1 89 ? 6.749 -17.630 7.224 1.00 80.94 89 ALA A N 1
ATOM 664 C CA . ALA A 1 89 ? 6.896 -18.846 8.024 1.00 80.94 89 ALA A CA 1
ATOM 665 C C . ALA A 1 89 ? 7.401 -20.021 7.172 1.00 80.94 89 ALA A C 1
ATOM 667 O O . ALA A 1 89 ? 8.325 -20.721 7.586 1.00 80.94 89 ALA A O 1
ATOM 668 N N . ASP A 1 90 ? 6.886 -20.150 5.948 1.00 73.38 90 ASP A N 1
ATOM 669 C CA . ASP A 1 90 ? 7.308 -21.185 4.998 1.00 73.38 90 ASP A CA 1
ATOM 670 C C . ASP A 1 90 ? 8.777 -21.006 4.573 1.00 73.38 90 ASP A C 1
ATOM 672 O O . ASP A 1 90 ? 9.540 -21.968 4.466 1.00 73.38 90 ASP A O 1
ATOM 676 N N . THR A 1 91 ? 9.217 -19.754 4.413 1.00 63.78 91 THR A N 1
ATOM 677 C CA . THR A 1 91 ? 10.618 -19.427 4.091 1.00 63.78 91 THR A CA 1
ATOM 678 C C . THR A 1 91 ? 11.546 -19.582 5.312 1.00 63.78 91 THR A C 1
ATOM 680 O O . THR A 1 91 ? 12.725 -19.911 5.184 1.00 63.78 91 THR A O 1
ATOM 683 N N . GLY A 1 92 ? 11.024 -19.393 6.528 1.00 54.88 92 GLY A N 1
ATOM 684 C CA . GLY A 1 92 ? 11.771 -19.539 7.782 1.00 54.88 92 GLY A CA 1
ATOM 685 C C . GLY A 1 92 ? 12.269 -20.963 8.062 1.00 54.88 92 GLY A C 1
ATOM 686 O O . GLY A 1 92 ? 13.209 -21.128 8.833 1.00 54.88 92 GLY A O 1
ATOM 687 N N . GLY A 1 93 ? 11.699 -21.982 7.406 1.00 45.75 93 GLY A N 1
ATOM 688 C CA . GLY A 1 93 ? 12.188 -23.364 7.472 1.00 45.75 93 GLY A CA 1
ATOM 689 C C . GLY A 1 93 ? 13.447 -23.634 6.637 1.00 45.75 93 GLY A C 1
ATOM 690 O O . GLY A 1 93 ? 14.158 -24.597 6.913 1.00 45.75 93 GLY A O 1
ATOM 691 N N . CYS A 1 94 ? 13.752 -22.793 5.641 1.00 48.25 94 CYS A N 1
ATOM 692 C CA . CYS A 1 94 ? 14.919 -22.962 4.764 1.00 48.25 94 CYS A CA 1
ATOM 693 C C . CYS A 1 94 ? 16.060 -21.961 5.024 1.00 48.25 94 CYS A C 1
ATOM 695 O O . CYS A 1 94 ? 17.176 -22.190 4.563 1.00 48.25 94 CYS A O 1
ATOM 697 N N . LEU A 1 95 ? 15.834 -20.907 5.816 1.00 50.41 95 LEU A N 1
ATOM 698 C CA . LEU A 1 95 ? 16.868 -19.959 6.250 1.00 50.41 95 LEU A CA 1
ATOM 699 C C . LEU A 1 95 ? 17.112 -20.082 7.760 1.00 50.41 95 LEU A C 1
ATOM 701 O O . LEU A 1 95 ? 16.659 -19.266 8.563 1.00 50.41 95 LEU A O 1
ATOM 705 N N . GLY A 1 96 ? 17.841 -21.130 8.144 1.00 41.41 96 GLY A N 1
ATOM 706 C CA . GLY A 1 96 ? 18.378 -21.270 9.492 1.00 41.41 96 GLY A CA 1
ATOM 707 C C . GLY A 1 96 ? 19.384 -20.161 9.822 1.00 41.41 96 GLY A C 1
ATOM 708 O O . GLY A 1 96 ? 20.312 -19.905 9.063 1.00 41.41 96 GLY A O 1
ATOM 709 N N . SER A 1 97 ? 19.177 -19.515 10.971 1.00 49.75 97 SER A N 1
ATOM 710 C CA . SER A 1 97 ? 20.199 -18.943 11.861 1.00 49.75 97 SER A CA 1
ATOM 711 C C . SER A 1 97 ? 21.506 -18.421 11.232 1.00 49.75 97 SER A C 1
ATOM 713 O O . SER A 1 97 ? 22.524 -19.110 11.240 1.00 49.75 97 SER A O 1
ATOM 715 N N . SER A 1 98 ? 21.555 -17.142 10.866 1.00 45.47 98 SER A N 1
ATOM 716 C CA . SER A 1 98 ? 22.805 -16.383 10.989 1.00 45.47 98 SER A CA 1
ATOM 717 C C . SER A 1 98 ? 22.511 -14.912 11.261 1.00 45.47 98 SER A C 1
ATOM 719 O O . SER A 1 98 ? 22.515 -14.062 10.372 1.00 45.47 98 SER A O 1
ATOM 721 N N . GLY A 1 99 ? 22.295 -14.594 12.536 1.00 46.19 99 GLY A N 1
ATOM 722 C CA . GLY A 1 99 ? 22.774 -13.319 13.046 1.00 46.19 99 GLY A CA 1
ATOM 723 C C . GLY A 1 99 ? 24.300 -13.347 12.986 1.00 46.19 99 GLY A C 1
ATOM 724 O O . GLY A 1 99 ? 24.944 -13.775 13.934 1.00 46.19 99 GLY A O 1
ATOM 725 N N . ALA A 1 100 ? 24.870 -12.955 11.851 1.00 41.81 100 ALA A N 1
ATOM 726 C CA . ALA A 1 100 ? 26.293 -12.702 11.705 1.00 41.81 100 ALA A CA 1
ATOM 727 C C . ALA A 1 100 ? 26.443 -11.401 10.917 1.00 41.81 100 ALA A C 1
ATOM 729 O O . ALA A 1 100 ? 26.129 -11.329 9.731 1.00 41.81 100 ALA A O 1
ATOM 730 N N . SER A 1 101 ? 26.873 -10.351 11.615 1.00 39.53 101 SER A N 1
ATOM 731 C CA . SER A 1 101 ? 27.389 -9.137 10.985 1.00 39.53 101 SER A CA 1
ATOM 732 C C . SER A 1 101 ? 28.483 -9.532 9.982 1.00 39.53 101 SER A C 1
ATOM 734 O O . SER A 1 101 ? 29.346 -10.331 10.355 1.00 39.53 101 SER A O 1
ATOM 736 N N . P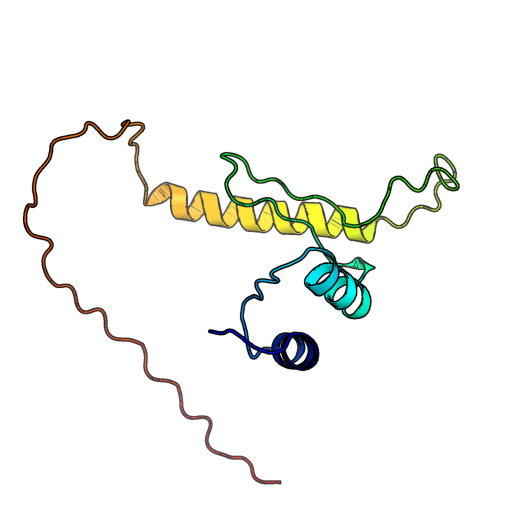RO A 1 102 ? 28.498 -9.005 8.745 1.00 42.59 102 PRO A N 1
ATOM 737 C CA . PRO A 1 102 ? 29.566 -9.319 7.806 1.00 42.59 102 PRO A CA 1
ATOM 738 C C . PRO A 1 102 ? 30.883 -8.744 8.342 1.00 42.59 102 PRO A C 1
ATOM 740 O O . PRO A 1 102 ? 30.991 -7.541 8.582 1.00 42.59 102 PRO A O 1
ATOM 743 N N . GLN A 1 103 ? 31.873 -9.610 8.566 1.00 41.00 103 GLN A N 1
ATOM 744 C CA . G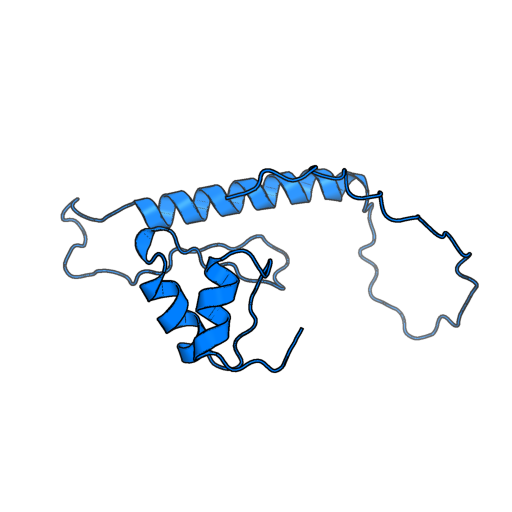LN A 1 103 ? 33.246 -9.191 8.840 1.00 41.00 103 GLN A CA 1
ATOM 745 C C . GLN A 1 103 ? 33.923 -8.852 7.502 1.00 41.00 103 GLN A C 1
ATOM 747 O O . GLN A 1 103 ? 33.833 -9.643 6.559 1.00 41.00 103 GLN A O 1
ATOM 752 N N . PRO A 1 104 ? 34.588 -7.694 7.371 1.00 39.28 104 PRO A N 1
ATOM 753 C CA . PRO A 1 104 ? 35.274 -7.333 6.139 1.00 39.28 104 PRO A CA 1
ATOM 754 C C . PRO A 1 104 ? 36.561 -8.160 6.008 1.00 39.28 104 PRO A C 1
ATOM 756 O O . PRO A 1 104 ? 37.509 -7.939 6.757 1.00 39.28 104 PRO A O 1
ATOM 759 N N . GLY A 1 105 ? 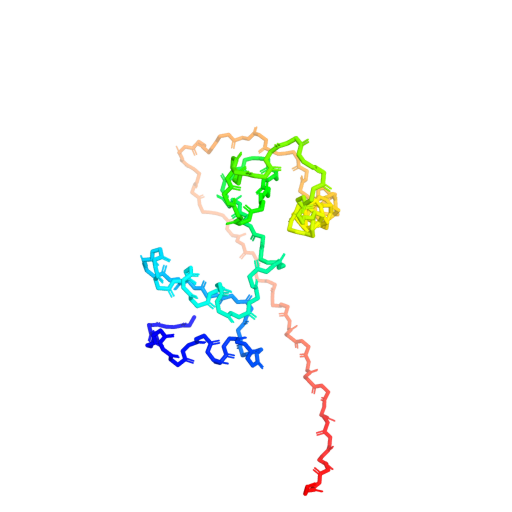36.611 -9.105 5.060 1.00 48.75 105 GLY A N 1
ATOM 760 C CA . GLY A 1 105 ? 37.876 -9.771 4.721 1.00 48.75 105 GLY A CA 1
ATOM 761 C C . GLY A 1 105 ? 37.845 -11.162 4.086 1.00 48.75 105 GLY A C 1
ATOM 762 O O . GLY A 1 105 ? 38.921 -11.658 3.767 1.00 48.75 105 GLY A O 1
ATOM 763 N N . GLU A 1 106 ? 36.697 -11.811 3.867 1.00 38.94 106 GLU A N 1
ATOM 764 C CA . GLU A 1 106 ? 36.700 -13.158 3.268 1.00 38.94 106 GLU A CA 1
ATOM 765 C C . GLU A 1 106 ? 36.656 -13.132 1.732 1.00 38.94 106 GLU A C 1
ATOM 767 O O . GLU A 1 106 ? 35.682 -12.728 1.095 1.00 38.94 106 GLU A O 1
ATOM 772 N N . VAL A 1 107 ? 37.774 -13.553 1.140 1.00 38.72 107 VAL A N 1
ATOM 773 C CA . VAL A 1 107 ? 38.047 -13.601 -0.296 1.00 38.72 107 VAL A CA 1
ATOM 774 C C . VAL A 1 107 ? 37.550 -14.929 -0.883 1.00 38.72 107 VAL A C 1
ATOM 776 O O . VAL A 1 107 ? 38.001 -15.996 -0.487 1.00 38.72 107 VAL A O 1
ATOM 779 N N . MET A 1 108 ? 36.638 -14.820 -1.856 1.00 40.34 108 MET A N 1
ATOM 780 C CA . MET A 1 108 ? 36.348 -15.712 -2.995 1.00 40.34 108 MET A CA 1
ATOM 781 C C . MET A 1 108 ? 36.736 -17.206 -2.879 1.00 40.34 108 MET A C 1
ATOM 783 O O . MET A 1 108 ? 37.873 -17.592 -3.146 1.00 40.34 108 MET A O 1
ATOM 787 N N . GLY A 1 109 ? 35.734 -18.069 -2.671 1.00 33.16 109 GLY A N 1
ATOM 788 C CA . GLY A 1 109 ? 35.848 -19.526 -2.800 1.00 33.16 109 GLY A CA 1
ATOM 789 C C . GLY A 1 109 ? 34.632 -20.161 -3.488 1.00 33.16 109 GLY A C 1
ATOM 790 O O . GLY A 1 109 ? 33.644 -20.464 -2.839 1.00 33.16 109 GLY A O 1
ATOM 791 N N . SER A 1 110 ? 34.737 -20.362 -4.807 1.00 43.91 110 SER A N 1
ATOM 792 C CA . SER A 1 110 ? 34.038 -21.364 -5.641 1.00 43.91 110 SER A CA 1
ATOM 793 C C . SER A 1 110 ? 32.546 -21.657 -5.360 1.00 43.91 110 SER A C 1
ATOM 795 O O . SER A 1 110 ? 32.203 -22.598 -4.644 1.00 43.91 110 SER A O 1
ATOM 797 N N . LEU A 1 111 ? 31.644 -20.946 -6.049 1.00 39.72 111 LEU A N 1
ATOM 798 C CA . LEU A 1 111 ? 30.251 -21.383 -6.214 1.00 39.72 111 LEU A CA 1
ATOM 799 C C . LEU A 1 111 ? 30.113 -22.223 -7.487 1.00 39.72 111 LEU A C 1
ATOM 801 O O . LEU A 1 111 ? 30.327 -21.760 -8.608 1.00 39.72 111 LEU A O 1
ATOM 805 N N . ARG A 1 112 ? 29.786 -23.499 -7.274 1.00 37.62 112 ARG A N 1
ATOM 806 C CA . ARG A 1 112 ? 29.507 -24.497 -8.305 1.00 37.62 112 ARG A CA 1
ATOM 807 C C . ARG A 1 112 ? 28.254 -24.111 -9.091 1.00 37.62 112 ARG A C 1
ATOM 809 O O . ARG A 1 112 ? 27.240 -23.725 -8.522 1.00 37.62 112 ARG A O 1
ATOM 816 N N . SER A 1 113 ? 28.355 -24.275 -10.405 1.00 38.78 113 SER A N 1
ATOM 817 C CA . SER A 1 113 ? 27.257 -24.219 -11.366 1.00 38.78 113 SER A CA 1
ATOM 818 C C . SER A 1 113 ? 26.138 -25.196 -10.987 1.00 38.78 113 SER A C 1
ATOM 820 O O . SER A 1 113 ? 26.352 -26.408 -10.970 1.00 38.78 113 SER A O 1
ATOM 822 N N . THR A 1 114 ? 24.941 -24.672 -10.734 1.00 39.12 114 THR A N 1
ATOM 823 C CA . THR A 1 114 ? 23.682 -25.414 -10.852 1.00 39.12 114 THR A CA 1
ATOM 824 C C . THR A 1 114 ? 22.772 -24.650 -11.800 1.00 39.12 114 THR A C 1
ATOM 826 O O . THR A 1 114 ? 22.061 -23.726 -11.413 1.00 39.12 114 THR A O 1
ATOM 829 N N . THR A 1 115 ? 22.818 -25.034 -13.072 1.00 36.00 115 THR A N 1
ATOM 830 C CA . THR A 1 115 ? 21.775 -24.753 -14.057 1.00 36.00 115 THR A CA 1
ATOM 831 C C . THR A 1 115 ? 20.483 -25.443 -13.623 1.00 36.00 115 THR A C 1
ATOM 833 O O . THR A 1 115 ? 20.372 -26.663 -13.731 1.00 36.00 115 THR A O 1
ATOM 836 N N . ALA A 1 116 ? 19.511 -24.670 -13.140 1.00 39.75 116 ALA A N 1
ATOM 837 C CA . ALA A 1 116 ? 18.118 -25.091 -13.061 1.00 39.75 116 ALA A CA 1
ATOM 838 C C . ALA A 1 116 ? 17.375 -24.516 -14.278 1.00 39.75 116 ALA A C 1
ATOM 840 O O . ALA A 1 116 ? 17.273 -23.304 -14.456 1.00 39.75 116 ALA A O 1
ATOM 841 N N . THR A 1 117 ? 16.935 -25.412 -15.154 1.00 39.81 117 THR A N 1
ATOM 842 C CA . THR A 1 117 ? 16.196 -25.161 -16.397 1.00 39.81 117 THR A CA 1
ATOM 843 C C . THR A 1 117 ? 14.825 -24.522 -16.113 1.00 39.81 117 THR A C 1
ATOM 845 O O . THR A 1 117 ? 14.155 -24.962 -15.178 1.00 39.81 117 THR A O 1
ATOM 848 N N . PRO A 1 118 ? 14.348 -23.538 -16.901 1.00 47.97 118 PRO A N 1
ATOM 849 C CA . PRO A 1 118 ? 12.980 -23.034 -16.769 1.00 47.97 118 PRO A CA 1
ATOM 850 C C . PRO A 1 118 ? 11.952 -24.055 -17.305 1.00 47.97 118 PRO A C 1
ATOM 852 O O . PRO A 1 118 ? 12.238 -24.737 -18.295 1.00 47.97 118 PRO A O 1
ATOM 855 N N . PRO A 1 119 ? 10.750 -24.169 -16.707 1.00 49.38 119 PRO A N 1
ATOM 856 C CA . PRO A 1 119 ? 9.697 -25.030 -17.238 1.00 49.38 119 PRO A CA 1
ATOM 857 C C . PRO A 1 119 ? 9.124 -24.465 -18.548 1.00 49.38 119 PRO A C 1
ATOM 859 O O . PRO A 1 119 ? 8.857 -23.271 -18.678 1.00 49.38 119 PRO A O 1
ATOM 862 N N . THR A 1 120 ? 8.939 -25.347 -19.529 1.00 49.81 120 THR A N 1
ATOM 863 C CA . THR A 1 120 ? 8.340 -25.069 -20.841 1.00 49.81 120 THR A CA 1
ATOM 864 C C . THR A 1 120 ? 6.890 -24.576 -20.700 1.00 49.81 120 THR A C 1
ATOM 866 O O . THR A 1 120 ? 6.124 -25.194 -19.959 1.00 49.81 120 THR A O 1
ATOM 869 N N . PRO A 1 121 ? 6.460 -23.521 -21.419 1.00 44.41 121 PRO A N 1
ATOM 870 C CA . PRO A 1 121 ? 5.061 -23.112 -21.424 1.00 44.41 121 PRO A CA 1
ATOM 871 C C . PRO A 1 121 ? 4.204 -24.121 -22.198 1.00 44.41 121 PRO A C 1
ATOM 873 O O . PRO A 1 121 ? 4.502 -24.478 -23.340 1.00 44.41 121 PRO A O 1
ATOM 876 N N . LEU A 1 122 ? 3.122 -24.568 -21.560 1.00 41.62 122 LEU A N 1
ATOM 877 C CA . LEU A 1 122 ? 2.071 -25.368 -22.176 1.00 41.62 122 LEU A CA 1
ATOM 878 C C . LEU A 1 122 ? 1.429 -24.539 -23.302 1.00 41.62 122 LEU A C 1
ATOM 880 O O . LEU A 1 122 ? 0.859 -23.475 -23.059 1.00 41.62 122 LEU A O 1
ATOM 884 N N . ALA A 1 123 ? 1.549 -25.011 -24.539 1.00 38.25 123 ALA A N 1
ATOM 885 C CA . ALA A 1 123 ? 0.930 -24.396 -25.700 1.00 38.25 123 ALA A CA 1
ATOM 886 C C . ALA A 1 123 ? -0.604 -24.437 -25.574 1.00 38.25 123 ALA A C 1
ATOM 888 O O . ALA A 1 123 ? -1.216 -25.493 -25.729 1.00 38.25 123 ALA A O 1
ATOM 889 N N . VAL A 1 124 ? -1.238 -23.284 -25.345 1.00 43.34 124 VAL A N 1
ATOM 890 C CA . VAL A 1 124 ? -2.653 -23.094 -25.683 1.00 43.34 124 VAL A CA 1
ATOM 891 C C . VAL A 1 124 ? -2.727 -22.953 -27.200 1.00 43.34 124 VAL A C 1
ATOM 893 O O . VAL A 1 124 ? -2.388 -21.921 -27.780 1.00 43.34 124 VAL A O 1
ATOM 896 N N . GLN A 1 125 ? -3.108 -24.054 -27.847 1.00 38.25 125 GLN A N 1
ATOM 897 C CA . GLN A 1 125 ? -3.536 -24.078 -29.238 1.00 38.25 125 GLN A CA 1
ATOM 898 C C . GLN A 1 125 ? -4.685 -23.088 -29.440 1.00 38.25 125 GLN A C 1
ATOM 900 O O . GLN A 1 125 ? -5.594 -22.979 -28.621 1.00 38.25 125 GLN A O 1
ATOM 905 N N . GLY A 1 126 ? -4.606 -22.353 -30.545 1.00 34.00 126 GLY A N 1
ATOM 906 C CA . GLY A 1 126 ? -5.500 -21.253 -30.851 1.00 34.00 126 GLY A CA 1
ATOM 907 C C . GLY A 1 126 ? -6.979 -21.623 -30.910 1.00 34.00 126 GLY A C 1
ATOM 908 O O . GLY A 1 126 ? -7.375 -22.651 -31.456 1.00 34.00 126 GLY A O 1
ATOM 909 N N . GLN A 1 127 ? -7.795 -20.668 -30.481 1.00 39.94 127 GLN A N 1
ATOM 910 C CA . GLN A 1 127 ? -9.128 -20.471 -31.020 1.00 39.94 127 GLN A CA 1
ATOM 911 C C . GLN A 1 127 ? -9.154 -19.118 -31.726 1.00 39.94 127 GLN A C 1
ATOM 913 O O . GLN A 1 127 ? -8.753 -18.090 -31.189 1.00 39.94 127 GLN A O 1
ATOM 918 N N . ARG A 1 128 ? -9.525 -19.178 -33.003 1.00 36.16 128 ARG A N 1
ATOM 919 C CA . ARG A 1 128 ? -9.693 -18.037 -33.895 1.00 36.16 128 ARG A CA 1
ATOM 920 C C . ARG A 1 128 ? -11.023 -17.339 -33.601 1.00 36.16 128 ARG A C 1
ATOM 922 O O . ARG A 1 128 ? -12.015 -18.035 -33.406 1.00 36.16 128 ARG A O 1
ATOM 929 N N . ARG A 1 129 ? -10.993 -16.024 -33.843 1.00 43.06 129 ARG A N 1
ATOM 930 C CA . ARG A 1 129 ? -12.082 -15.033 -33.935 1.00 43.06 129 ARG A CA 1
ATOM 931 C C . ARG A 1 129 ? -12.648 -14.537 -32.616 1.00 43.06 129 ARG A C 1
ATOM 933 O O . ARG A 1 129 ? -13.216 -15.352 -31.867 1.00 43.06 129 ARG A O 1
#

Radius of gyration: 21.61 Å; Cα contacts (8 Å, |Δi|>4): 67; chains: 1; bounding box: 58×40×50 Å

Nearest PDB structures (foldseek):
  1yxo-assembly1_B  TM=8.977E-01  e=1.741E-04  Pseudomonas aeruginosa
  1ps6-assembly1_A  TM=9.350E-01  e=2.964E-04  Escherichia coli

Solvent-accessible surface area (backbone atoms only — not comparable to full-atom values): 8837 Å² total; per-residue (Å²): 140,75,96,71,65,66,82,60,45,56,59,42,38,74,72,63,77,44,99,74,84,89,60,95,44,68,66,69,41,52,54,53,47,48,72,73,44,57,64,68,39,58,44,70,57,81,92,57,101,56,93,48,58,34,49,72,73,79,85,57,74,94,50,59,96,66,84,74,71,85,58,58,25,52,52,44,16,53,51,53,46,51,55,55,50,52,56,48,54,65,50,52,77,76,59,74,87,71,97,63,81,86,72,94,79,84,78,88,79,85,85,78,89,74,90,78,80,81,84,80,81,81,80,80,76,84,82,86,135

pLDDT: mean 76.86, std 23.15, range [33.16, 97.5]

Sequence (129 aa):
VGPLPADTLFCRARAGEFDGVVAMYHDQGHIALKLMDFHRAVNITLGLPIIRTSPTYGTAFDIAWQGVAEIQGMLEAARVASVLAAARADTGGCLGSSGASPQPGEVMGSLRSTTATPPTPLAVQGQRR

=== Feature glossary ===
Legend for the data blocks above and below:

— What the protein is —

Sequence gives the chain of amino acids in standard one-letter code (A=alanine, C=cysteine, …, Y=tyrosine), read N→C. It is the only feature that is directly encoded by the gene; all structural features are derived from the folded form of this sequence.

The annotation block draws on four external resources. InterPro: which protein families and domains the sequence belongs to. GO: standardized terms for what the protein does, what process it participates in, and where in the cell it acts. CATH: which structural fold it has in the CATH hierarchy. Organism: the species of origin.

— Where its atoms are —

Atomic coordinates in PDBx/mmCIF format — the same representation the Protein Data Bank distributes. Each line of the _atom_site loop places one backbone atom in Cartesian space (units: ångströms, origin: arbitrary).

Six rendered views show the 3D structure from the faces of a cube — i.e. along ±x, ±y, ±z. Rendering representation is drawn randomly per protein from cartoon (secondary-structure ribbons), sticks (backbone bonds), or molecular surface; coloring is either N→C rainbow (blue at the N-terminus through red at the C-terminus) or one color per chain.

— Local backbone conformation —

DSSP 8-state secondary structure assigns each residue one of H (α-helix), G (3₁₀-helix), I (π-helix), E (extended β-strand), B (isolated β-bridge), T (hydrogen-bonded turn), S (bend), or '-' (coil). The assignment is computed from backbone hydrogen-bond geometry via the Kabsch–Sander algorithm.

P-SEA three-state annotation labels each residue as helix, strand, or coil based purely on the geometry of the Cα trace. It serves as a fallback when the full backbone (and thus DSSP) is unavailable.

φ (phi) and ψ (psi) are the two rotatable backbone dihedrals per residue: φ is the C(i-1)–N–Cα–C torsion, ψ is the N–Cα–C–N(i+1) torsion, both in degrees on (−180°, 180°]. α-helical residues cluster near (−60°, −45°); β-strand residues near (−120°, +130°). A Ramachandran plot is simply a scatter of (φ, ψ) for every residue.

— Global shape and packing —

Radius of gyration (Rg) is the root-mean-square distance of Cα atoms from their centroid — a single number for overall size and compactness. A globular domain of N residues has Rg ≈ 2.2·N^0.38 Å; an extended or disordered chain has a much larger Rg. The Cα contact count is the number of residue pairs whose Cα atoms are within 8 Å and are more than four positions apart in sequence — a standard proxy for tertiary packing density. The bounding box is the smallest axis-aligned box enclosing all Cα atoms.

Accessible surface area quantifies burial. A residue with SASA near zero is packed into the hydrophobic core; one with SASA >100 Å² sits on the surface. Computed here via the Shrake–Rupley numerical algorithm with a 1.4 Å probe.

The contact map i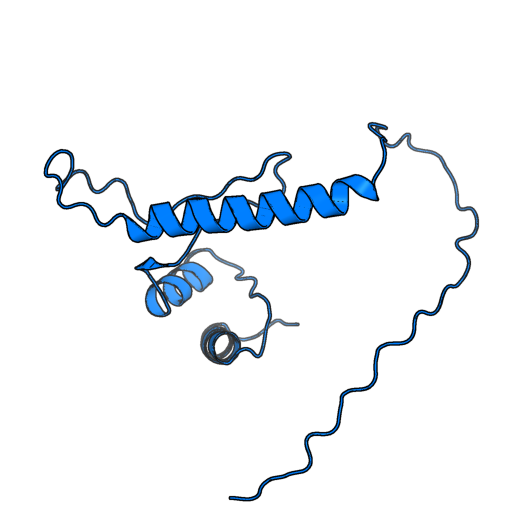s a binary N×N matrix image: pixel (i, j) is dark where Cα_i and Cα_j are within 8 Å and |i−j|>4. Because the |i−j|>4 filter removes local helical contacts, off-diagonal stripes parallel to the main diagonal indicate parallel β-sheets; stripes perpendicular to it indicate antiparallel β-sheets. The Ramachandran plot scatters every residue's (φ, ψ) pair against the sterically allowed regions. The PAE heatmap renders the predicted-aligned-error matrix.

— Structural neighborhood —

A 3Di character summarizes, for each residue, the relative orientation of the Cα frame of its nearest spatial neighbor. Because it encodes fold topology rather than chemistry, 3Di alignments detect remote structural similarity that sequence alignment misses.

Structural nearest neighbors (via Foldseek easy-search vs the PDB). Reported per hit: target PDB id, E-value, and alignment TM-score. A TM-score above ~0.5 is the conventional threshold for 'same fold'.

— Confidence and disorder —

For AlphaFold models, the B-factor field carries pLDDT — the model's own estimate of local accuracy on a 0–100 scale. Regions with pLDDT<50 should be treated as essentially unmodeled; they often correspond to intrinsically disordered segment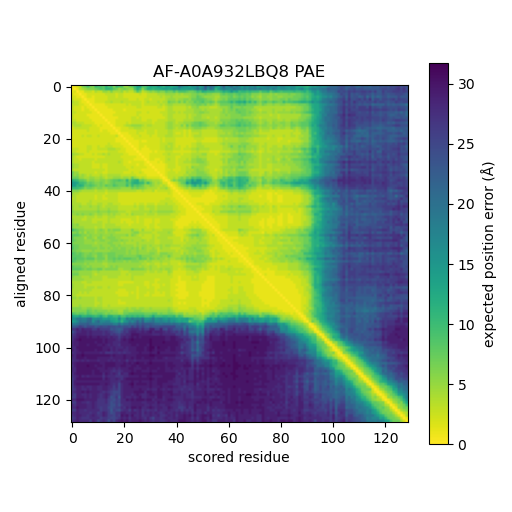s.

B-factor (Debye–Waller factor) reflects atomic displacement in the crystal lattice. It is an experimental observable (units Å²), not a prediction; low values mean the atom is pinned down, high values mean it moves or is heterogeneous across the crystal.

Predicted Aligned Error (PAE) is an AlphaFold confidence matrix: entry (i, j) is the expected error in the position of residue j, in ångströms, when the prediction is superimposed on the true structure at residue i. Low PAE within a block of residues means that block is internally rigid and well-predicted; high PAE between two blocks means their relative placement is uncertain even if each block individually is confident.